Protein AF-A0A7C9V4C1-F1 (afdb_monomer_lite)

Sequence (111 aa):
MTSAKVILEAISEEFAPKGFFYEARKMRFEKDKALAILSKLKNIELKNLTDIEKLEIIGGIWSLPFSAAMYRERCVNESIERDYDNFVTNIHEIVRKIIKDVTGVDRSDTT

Secondary structure (DSSP, 8-state):
---HHHHHHHHHGGGSTTSHHHHHHTT---HHHHHHHHHHHHT---TTS-HHHHHHHHHHHTTHHHHHHHHHHHH--TTTHHHHHHHHHHHHHHHHHHHHHHH---TT---

Radius of gyration: 14.43 Å; chains: 1; bounding box: 32×38×39 Å

Foldseek 3Di:
DDFLVNLLVVLVCLCPVPHQLVVLLVLDHDLVNLVVVLVSLQPDDPPPYDLVSLVVNLVRLVCVLVSLVVSLVRHDDPVCNVSSVVSSVSSVVSSLVSCCVSVVDDPPPDD

Organism: NCBI:txid1776730

Structure (mmCIF, N/CA/C/O backbone):
data_AF-A0A7C9V4C1-F1
#
_entry.id   AF-A0A7C9V4C1-F1
#
loop_
_atom_site.group_PDB
_atom_site.id
_atom_site.type_symbol
_atom_site.label_atom_id
_atom_site.label_alt_id
_atom_site.label_comp_id
_atom_site.label_asym_id
_atom_site.label_entity_id
_atom_site.label_seq_id
_atom_site.pdbx_PDB_ins_code
_atom_site.Cartn_x
_atom_site.Cartn_y
_atom_site.Cartn_z
_atom_site.occupancy
_atom_site.B_iso_or_equiv
_atom_site.auth_seq_id
_atom_site.auth_comp_id
_atom_site.auth_asym_id
_atom_site.auth_atom_id
_atom_site.pdbx_PDB_model_num
ATOM 1 N N . MET A 1 1 ? -15.600 -10.567 9.747 1.00 51.34 1 MET A N 1
ATOM 2 C CA . MET A 1 1 ? -14.901 -9.325 10.139 1.00 51.34 1 MET A CA 1
ATOM 3 C C . MET A 1 1 ? -13.430 -9.528 9.838 1.00 51.34 1 MET A C 1
ATOM 5 O O . MET A 1 1 ? -12.868 -10.496 10.333 1.00 51.34 1 MET A O 1
ATOM 9 N N . THR A 1 2 ? -12.843 -8.697 8.983 1.00 63.25 2 THR A N 1
ATOM 10 C CA . THR A 1 2 ? -11.397 -8.712 8.723 1.00 63.25 2 THR A CA 1
ATOM 11 C C . THR A 1 2 ? -10.734 -7.875 9.809 1.00 63.25 2 THR A C 1
ATOM 13 O O . THR A 1 2 ? -11.089 -6.710 9.956 1.00 63.25 2 THR A O 1
ATOM 16 N N . SER A 1 3 ? -9.841 -8.462 10.605 1.00 82.62 3 SER A N 1
ATOM 17 C CA . SER A 1 3 ? -9.107 -7.722 11.638 1.00 82.62 3 SER A CA 1
ATOM 18 C C . SER A 1 3 ? -7.925 -6.968 11.031 1.00 82.62 3 SER A C 1
ATOM 20 O O . SER A 1 3 ? -7.409 -7.366 9.978 1.00 82.62 3 SER A O 1
ATOM 22 N N . ALA A 1 4 ? -7.447 -5.919 11.710 1.00 86.38 4 ALA A N 1
ATOM 23 C CA . ALA A 1 4 ? -6.244 -5.199 11.277 1.00 86.38 4 ALA A CA 1
ATOM 24 C C . ALA A 1 4 ? -5.046 -6.139 11.086 1.00 86.38 4 ALA A C 1
ATOM 26 O O . ALA A 1 4 ? -4.299 -6.003 10.122 1.00 86.38 4 ALA A O 1
ATOM 27 N N . LYS A 1 5 ? -4.930 -7.167 11.934 1.00 88.62 5 LYS A N 1
ATOM 28 C CA . LYS A 1 5 ? -3.897 -8.202 11.836 1.00 88.62 5 LYS A CA 1
ATOM 29 C C . LYS A 1 5 ? -3.823 -8.853 10.449 1.00 88.62 5 LYS A C 1
ATOM 31 O O . LYS A 1 5 ? -2.737 -8.925 9.891 1.00 88.62 5 LYS A O 1
ATOM 36 N N . VAL A 1 6 ? -4.953 -9.274 9.873 1.00 88.75 6 VAL A N 1
ATOM 37 C CA . VAL A 1 6 ? -4.972 -9.936 8.550 1.00 88.75 6 VAL A CA 1
ATOM 38 C C . VAL A 1 6 ? -4.482 -8.989 7.453 1.00 88.75 6 VAL A C 1
ATOM 40 O O . VAL A 1 6 ? -3.751 -9.391 6.549 1.00 88.75 6 VAL A O 1
ATOM 43 N N . ILE A 1 7 ? -4.861 -7.713 7.542 1.00 87.75 7 ILE A N 1
ATOM 44 C CA . ILE A 1 7 ? -4.426 -6.682 6.595 1.00 87.75 7 ILE A CA 1
ATOM 45 C C . ILE A 1 7 ? -2.917 -6.448 6.732 1.00 87.75 7 ILE A C 1
ATOM 47 O O . ILE A 1 7 ? -2.203 -6.417 5.733 1.00 87.75 7 ILE A O 1
ATOM 51 N N . LEU A 1 8 ? -2.420 -6.323 7.962 1.00 90.56 8 LEU A N 1
ATOM 52 C CA . LEU A 1 8 ? -1.006 -6.084 8.246 1.00 90.56 8 LEU A CA 1
ATOM 53 C C . LEU A 1 8 ? -0.118 -7.264 7.857 1.00 90.56 8 LEU A C 1
ATOM 55 O O . LEU A 1 8 ? 0.969 -7.049 7.323 1.00 90.56 8 LEU A O 1
ATOM 59 N N . GLU A 1 9 ? -0.582 -8.495 8.061 1.00 92.38 9 GLU A N 1
ATOM 60 C CA . GLU A 1 9 ? 0.089 -9.703 7.575 1.00 92.38 9 GLU A CA 1
ATOM 61 C C . GLU A 1 9 ? 0.202 -9.666 6.046 1.00 92.38 9 GLU A C 1
ATOM 63 O O . GLU A 1 9 ? 1.299 -9.788 5.508 1.00 92.38 9 GLU A O 1
ATOM 68 N N . ALA A 1 10 ? -0.894 -9.367 5.341 1.00 89.12 10 ALA A N 1
ATOM 69 C CA . ALA A 1 10 ? -0.888 -9.269 3.882 1.00 89.12 10 ALA A CA 1
ATOM 70 C C . ALA A 1 10 ? 0.040 -8.167 3.335 1.00 89.12 10 ALA A C 1
ATOM 72 O O . ALA A 1 10 ? 0.565 -8.315 2.232 1.00 89.12 10 ALA A O 1
ATOM 73 N N . ILE A 1 11 ? 0.236 -7.072 4.076 1.00 91.00 11 ILE A N 1
ATOM 74 C CA . ILE A 1 11 ? 1.180 -5.998 3.723 1.00 91.00 11 ILE A CA 1
ATOM 75 C C . ILE A 1 11 ? 2.619 -6.413 4.028 1.00 91.00 11 ILE A C 1
ATOM 77 O O . ILE A 1 11 ? 3.517 -6.159 3.228 1.00 91.00 11 ILE A O 1
ATOM 81 N N . SER A 1 12 ? 2.840 -7.084 5.158 1.00 89.69 12 SER A N 1
ATOM 82 C CA . SER A 1 12 ? 4.158 -7.579 5.563 1.00 89.69 12 SER A CA 1
ATOM 83 C C . SER A 1 12 ? 4.709 -8.600 4.564 1.00 89.69 12 SER A C 1
ATOM 85 O O . SER A 1 12 ? 5.897 -8.567 4.244 1.00 89.69 12 SER A O 1
ATOM 87 N N . GLU A 1 13 ? 3.841 -9.439 3.992 1.00 92.50 13 GLU A N 1
ATOM 88 C CA . GLU A 1 13 ? 4.187 -10.378 2.917 1.00 92.50 13 GLU A CA 1
ATOM 89 C C . GLU A 1 13 ? 4.762 -9.688 1.665 1.00 92.50 13 GLU A C 1
ATOM 91 O O . GLU A 1 13 ? 5.573 -10.276 0.952 1.00 92.50 13 GLU A O 1
ATOM 96 N N . GLU A 1 14 ? 4.448 -8.414 1.406 1.00 90.06 14 GLU A N 1
ATOM 97 C CA . GLU A 1 14 ? 5.028 -7.692 0.263 1.00 90.06 14 GLU A CA 1
ATOM 98 C C . GLU A 1 14 ? 6.521 -7.370 0.442 1.00 90.06 14 GLU A C 1
ATOM 100 O O . GLU A 1 14 ? 7.226 -7.109 -0.538 1.00 90.06 14 GLU A O 1
ATOM 105 N N . PHE A 1 15 ? 7.020 -7.428 1.680 1.00 89.56 15 PHE A N 1
ATOM 106 C CA . PHE A 1 15 ? 8.441 -7.313 2.016 1.00 89.56 15 PHE A CA 1
ATOM 107 C C . PHE A 1 15 ? 9.137 -8.675 2.151 1.00 89.56 15 PHE A C 1
ATOM 109 O O . PHE A 1 15 ? 10.372 -8.729 2.185 1.00 89.56 15 PHE A O 1
ATOM 116 N N . ALA A 1 16 ? 8.373 -9.767 2.222 1.00 90.88 16 ALA A N 1
ATOM 117 C CA . ALA A 1 16 ? 8.893 -11.125 2.285 1.00 90.88 16 ALA A CA 1
ATOM 118 C C . ALA A 1 16 ? 9.492 -11.560 0.930 1.00 90.88 16 ALA A C 1
ATOM 120 O O . ALA A 1 16 ? 9.256 -10.920 -0.102 1.00 90.88 16 ALA A O 1
ATOM 121 N N . PRO A 1 17 ? 10.288 -12.647 0.882 1.00 88.81 17 PRO A N 1
ATOM 122 C CA . PRO A 1 17 ? 10.798 -13.172 -0.380 1.00 88.81 17 PRO A CA 1
ATOM 123 C C . PRO A 1 17 ? 9.660 -13.412 -1.383 1.00 88.81 17 PRO A C 1
ATOM 125 O O . PRO A 1 17 ? 8.708 -14.119 -1.068 1.00 88.81 17 PRO A O 1
ATOM 128 N N . LYS A 1 18 ? 9.806 -12.879 -2.607 1.00 86.06 18 LYS A N 1
ATOM 129 C CA . LYS A 1 18 ? 8.816 -12.854 -3.713 1.00 86.06 18 LYS A CA 1
ATOM 130 C C . LYS A 1 18 ? 7.732 -11.768 -3.637 1.00 86.06 18 LYS A C 1
ATOM 132 O O . LYS A 1 18 ? 7.011 -11.602 -4.628 1.00 86.06 18 LYS A O 1
ATOM 137 N N . GLY A 1 19 ? 7.635 -11.032 -2.531 1.00 88.44 19 GLY A N 1
ATOM 138 C CA . GLY A 1 19 ? 6.761 -9.866 -2.405 1.00 88.44 19 GLY A CA 1
ATOM 139 C C . GLY A 1 19 ? 7.180 -8.724 -3.334 1.00 88.44 19 GLY A C 1
ATOM 140 O O . GLY A 1 19 ? 8.332 -8.657 -3.777 1.00 88.44 19 GLY A O 1
ATOM 141 N N . PHE A 1 20 ? 6.258 -7.819 -3.665 1.00 89.50 20 PHE A N 1
ATOM 142 C CA . PHE A 1 20 ? 6.560 -6.741 -4.611 1.00 89.50 20 PHE A CA 1
ATOM 143 C C . PHE A 1 20 ? 7.698 -5.833 -4.136 1.00 89.50 20 PHE A C 1
ATOM 145 O O . PHE A 1 20 ? 8.604 -5.556 -4.914 1.00 89.50 20 PHE A O 1
ATOM 152 N N . PHE A 1 21 ? 7.689 -5.374 -2.878 1.00 87.69 21 PHE A N 1
ATOM 153 C CA . PHE A 1 21 ? 8.734 -4.473 -2.379 1.00 87.69 21 PHE A CA 1
ATOM 154 C C . PHE A 1 21 ? 10.087 -5.178 -2.294 1.00 87.69 21 PHE A C 1
ATOM 156 O O . PHE A 1 21 ? 11.125 -4.547 -2.494 1.00 87.69 21 PHE A O 1
ATOM 163 N N . TYR A 1 22 ? 10.085 -6.492 -2.062 1.00 88.75 22 TYR A N 1
ATOM 164 C CA . TYR A 1 22 ? 11.288 -7.311 -2.152 1.00 88.75 22 TYR A CA 1
ATOM 165 C C . TYR A 1 22 ? 11.849 -7.371 -3.584 1.00 88.75 22 TYR A C 1
ATOM 167 O O . TYR A 1 22 ? 13.049 -7.168 -3.776 1.00 88.75 22 TYR A O 1
ATOM 175 N N . GLU A 1 23 ? 11.005 -7.609 -4.592 1.00 86.31 23 GLU A N 1
ATOM 176 C CA . GLU A 1 23 ? 11.421 -7.648 -6.004 1.00 86.31 23 GLU A CA 1
ATOM 177 C C . GLU A 1 23 ? 11.803 -6.256 -6.537 1.00 86.31 23 GLU A C 1
ATOM 179 O O . GLU A 1 23 ? 12.849 -6.106 -7.172 1.00 86.31 23 GLU A O 1
ATOM 184 N N . ALA A 1 24 ? 11.051 -5.211 -6.183 1.00 84.06 24 ALA A N 1
ATOM 185 C CA . ALA A 1 24 ? 11.378 -3.825 -6.512 1.00 84.06 24 ALA A CA 1
ATOM 186 C C . ALA A 1 24 ? 12.735 -3.426 -5.908 1.00 84.06 24 ALA A C 1
ATOM 188 O O . ALA A 1 24 ? 13.605 -2.882 -6.585 1.00 84.06 24 ALA A O 1
ATOM 189 N N . ARG A 1 25 ? 13.022 -3.811 -4.658 1.00 82.88 25 ARG A N 1
ATOM 190 C CA . ARG A 1 25 ? 14.360 -3.618 -4.073 1.00 82.88 25 ARG A CA 1
ATO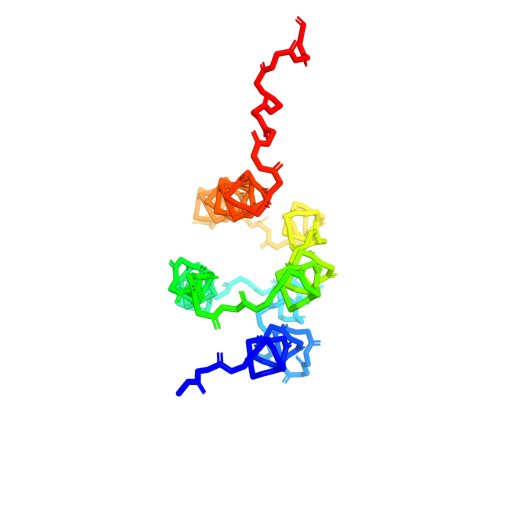M 191 C C . ARG A 1 25 ? 15.472 -4.303 -4.88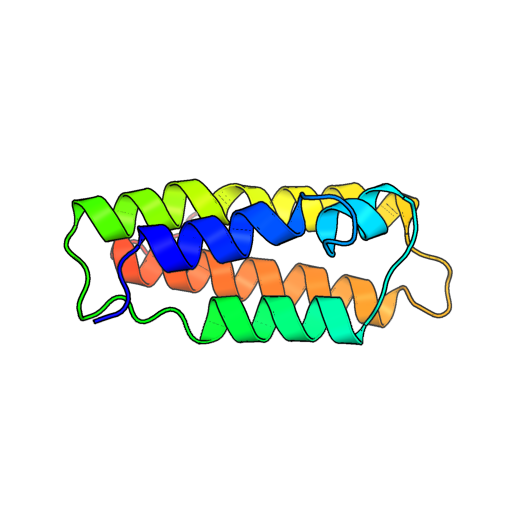6 1.00 82.88 25 ARG A C 1
ATOM 193 O O . ARG A 1 25 ? 16.613 -3.840 -4.858 1.00 82.88 25 ARG A O 1
ATOM 200 N N . LYS A 1 26 ? 15.155 -5.385 -5.602 1.00 83.12 26 LYS A N 1
ATOM 201 C CA . LYS A 1 26 ? 16.051 -6.127 -6.503 1.00 83.12 26 LYS A CA 1
ATOM 202 C C . LYS A 1 26 ? 15.999 -5.655 -7.959 1.00 83.12 26 LYS A C 1
ATOM 204 O O . LYS A 1 26 ? 16.428 -6.398 -8.840 1.00 83.12 26 LYS A O 1
ATOM 209 N N . MET A 1 27 ? 15.529 -4.432 -8.212 1.00 80.62 27 MET A N 1
ATOM 210 C CA . MET A 1 27 ? 15.482 -3.835 -9.554 1.00 80.62 27 MET A CA 1
ATOM 211 C C . MET A 1 27 ? 14.508 -4.551 -10.502 1.00 80.62 27 MET A C 1
ATOM 213 O O . MET A 1 27 ? 14.694 -4.544 -11.717 1.00 80.62 27 MET A O 1
ATOM 217 N N . ARG A 1 28 ? 13.475 -5.207 -9.959 1.00 82.62 28 ARG A N 1
ATOM 218 C CA . ARG A 1 28 ? 12.446 -5.899 -10.740 1.00 82.62 28 ARG A CA 1
ATOM 219 C C . ARG A 1 28 ? 11.088 -5.280 -10.475 1.00 82.62 28 ARG A C 1
ATOM 221 O O . ARG A 1 28 ? 10.519 -5.440 -9.399 1.00 82.62 28 ARG A O 1
ATOM 228 N N . PHE A 1 29 ? 10.562 -4.593 -11.482 1.00 87.38 29 PHE A N 1
ATOM 229 C CA . PHE A 1 29 ? 9.202 -4.081 -11.451 1.00 87.38 29 PHE A CA 1
ATOM 230 C C . PHE A 1 29 ? 8.256 -5.036 -12.181 1.00 87.38 29 PHE A C 1
ATOM 232 O O . PHE A 1 29 ? 8.332 -5.203 -13.396 1.00 87.38 29 PHE A O 1
ATOM 239 N N . GLU A 1 30 ? 7.345 -5.644 -11.426 1.00 88.00 30 GLU A N 1
ATOM 240 C CA . GLU A 1 30 ? 6.260 -6.463 -11.962 1.00 88.00 30 GLU A CA 1
ATOM 241 C C . GLU A 1 30 ? 4.944 -5.684 -11.854 1.00 88.00 30 GLU A C 1
ATOM 243 O O . GLU A 1 30 ? 4.389 -5.522 -10.763 1.00 88.00 30 GLU A O 1
ATOM 248 N N . LYS A 1 31 ? 4.440 -5.201 -12.995 1.00 89.25 31 LYS A N 1
ATOM 249 C CA . LYS A 1 31 ? 3.237 -4.358 -13.072 1.00 89.25 31 LYS A CA 1
ATOM 250 C C . LYS A 1 31 ? 2.015 -4.998 -12.409 1.00 89.25 31 LYS A C 1
ATOM 252 O O . LYS A 1 31 ? 1.297 -4.328 -11.672 1.00 89.25 31 LYS A O 1
ATOM 257 N N . ASP A 1 32 ? 1.807 -6.295 -12.612 1.00 89.81 32 ASP A N 1
ATOM 258 C CA . ASP A 1 32 ? 0.656 -7.005 -12.045 1.00 89.81 32 ASP A CA 1
ATOM 259 C C . ASP A 1 32 ? 0.713 -7.059 -10.513 1.00 89.81 32 ASP A C 1
ATOM 261 O O . ASP A 1 32 ? -0.303 -6.872 -9.842 1.00 89.81 32 ASP A O 1
ATOM 265 N N . LYS A 1 33 ? 1.913 -7.222 -9.937 1.00 90.81 33 LYS A N 1
ATOM 266 C CA . LYS A 1 33 ? 2.118 -7.177 -8.481 1.00 90.81 33 LYS A CA 1
ATOM 267 C C . LYS A 1 33 ? 1.905 -5.771 -7.920 1.00 90.81 33 LYS A C 1
ATOM 269 O O . LYS A 1 33 ? 1.263 -5.621 -6.882 1.00 90.81 33 LYS A O 1
ATOM 274 N N . ALA A 1 34 ? 2.375 -4.742 -8.628 1.00 91.81 34 ALA A N 1
ATOM 275 C CA . ALA A 1 34 ? 2.102 -3.349 -8.276 1.00 91.81 34 ALA A CA 1
ATOM 276 C C . ALA A 1 34 ? 0.590 -3.071 -8.226 1.00 91.81 34 ALA A C 1
ATOM 278 O O . ALA A 1 34 ? 0.083 -2.549 -7.232 1.00 91.81 34 ALA A O 1
ATOM 279 N N . LEU A 1 35 ? -0.154 -3.478 -9.260 1.00 93.12 35 LEU A N 1
ATOM 280 C CA . LEU A 1 35 ? -1.613 -3.332 -9.306 1.00 93.12 35 LEU A CA 1
ATOM 281 C C . LEU A 1 35 ? -2.312 -4.120 -8.190 1.00 93.12 35 LEU A C 1
ATOM 283 O O . LEU A 1 35 ? -3.265 -3.613 -7.592 1.00 93.12 35 LEU A O 1
ATOM 287 N N . ALA A 1 36 ? -1.825 -5.321 -7.868 1.00 92.38 36 ALA A N 1
ATOM 288 C CA . ALA A 1 36 ? -2.356 -6.124 -6.773 1.00 92.38 36 ALA A CA 1
ATOM 289 C C . ALA A 1 36 ? -2.225 -5.405 -5.420 1.00 92.38 36 ALA A C 1
ATOM 291 O O . ALA A 1 36 ? -3.190 -5.381 -4.656 1.00 92.38 36 ALA A O 1
ATOM 292 N N . ILE A 1 37 ? -1.091 -4.753 -5.141 1.00 93.62 37 ILE A N 1
ATOM 293 C CA . ILE A 1 37 ? -0.917 -3.950 -3.919 1.00 93.62 37 ILE A CA 1
ATOM 294 C C . ILE A 1 37 ? -1.880 -2.773 -3.883 1.00 93.62 37 ILE A C 1
ATOM 296 O O . ILE A 1 37 ? -2.553 -2.569 -2.872 1.00 93.62 37 ILE A O 1
ATOM 300 N N . LEU A 1 38 ? -1.972 -2.005 -4.973 1.00 95.31 38 LEU A N 1
ATOM 301 C CA . LEU A 1 38 ? -2.885 -0.862 -5.024 1.00 95.31 38 LEU A CA 1
ATOM 302 C C . LEU A 1 38 ? -4.331 -1.309 -4.772 1.00 95.31 38 LEU A C 1
ATOM 304 O O . LEU A 1 38 ? -5.065 -0.634 -4.057 1.00 95.31 38 LEU A O 1
ATOM 308 N N . SER A 1 39 ? -4.728 -2.463 -5.317 1.00 94.44 39 SER A N 1
ATOM 309 C CA . SER A 1 39 ? -6.040 -3.067 -5.073 1.00 94.44 39 SER A CA 1
ATOM 310 C C . SER A 1 39 ? -6.227 -3.469 -3.606 1.00 94.44 39 SER A C 1
ATOM 312 O O . SER A 1 39 ? -7.229 -3.096 -2.997 1.00 94.44 39 SER A O 1
ATOM 314 N N . LYS A 1 40 ? -5.248 -4.156 -2.996 1.00 92.56 40 LYS A N 1
ATOM 315 C CA . LYS A 1 40 ? -5.285 -4.524 -1.567 1.00 92.56 40 LYS A CA 1
ATOM 316 C C . LYS A 1 40 ? -5.481 -3.298 -0.676 1.00 92.56 40 LYS A C 1
ATOM 318 O O . LYS A 1 40 ? -6.368 -3.307 0.170 1.00 92.56 40 LYS A O 1
ATOM 323 N N . LEU A 1 41 ? -4.701 -2.239 -0.900 1.00 94.12 41 LEU A N 1
ATOM 324 C CA . LEU A 1 41 ? -4.780 -1.009 -0.109 1.00 94.12 41 LEU A CA 1
ATOM 325 C C . LEU A 1 41 ? -6.116 -0.276 -0.309 1.00 94.12 41 LEU A C 1
ATOM 327 O O . LEU A 1 41 ? -6.712 0.179 0.663 1.00 94.12 41 LEU A O 1
ATOM 331 N N . LYS A 1 42 ? -6.624 -0.196 -1.548 1.00 94.00 42 LYS A N 1
ATOM 332 C CA . LYS A 1 42 ? -7.926 0.434 -1.850 1.00 94.00 42 LYS A CA 1
ATOM 333 C C . LYS A 1 42 ? -9.107 -0.264 -1.173 1.00 94.00 42 LYS A C 1
ATOM 335 O O . LYS A 1 42 ? -10.103 0.396 -0.895 1.00 94.00 42 LYS A O 1
ATOM 340 N N . ASN A 1 43 ? -8.994 -1.566 -0.924 1.00 92.56 43 ASN A N 1
ATOM 341 C CA . ASN A 1 43 ? -10.054 -2.388 -0.341 1.00 92.56 43 ASN A CA 1
ATOM 342 C C . ASN A 1 43 ? -9.974 -2.500 1.193 1.00 92.56 43 ASN A C 1
ATOM 344 O O . ASN A 1 43 ? -10.685 -3.313 1.781 1.00 92.56 43 ASN A O 1
ATOM 348 N N . ILE A 1 44 ? -9.121 -1.716 1.861 1.00 91.00 44 ILE A N 1
ATOM 349 C CA . ILE A 1 44 ? -9.082 -1.670 3.327 1.00 91.00 44 ILE A CA 1
ATOM 350 C C . ILE A 1 44 ? -10.377 -1.032 3.853 1.00 91.00 44 ILE A C 1
ATOM 352 O O . ILE A 1 44 ? -10.631 0.156 3.657 1.00 91.00 44 ILE A O 1
ATOM 356 N N . GLU A 1 45 ? -11.190 -1.816 4.562 1.00 91.19 45 GLU A N 1
ATOM 357 C CA . GLU A 1 45 ? -12.423 -1.342 5.195 1.00 91.19 45 GLU A CA 1
ATOM 358 C C . GLU A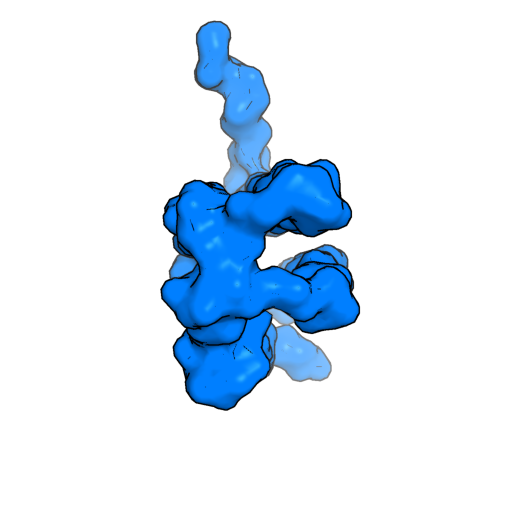 1 45 ? -12.176 -0.872 6.635 1.00 91.19 45 GLU A C 1
ATOM 360 O O . GLU A 1 45 ? -12.061 -1.673 7.560 1.00 91.19 45 GLU A O 1
ATOM 365 N N . LEU A 1 46 ? -12.164 0.445 6.848 1.00 91.12 46 LEU A N 1
ATOM 366 C CA . LEU A 1 46 ? -11.913 1.040 8.170 1.00 91.12 46 LEU A CA 1
ATOM 367 C C . LEU A 1 46 ? -13.145 1.067 9.090 1.00 91.12 46 LEU A C 1
ATOM 369 O O . LEU A 1 46 ? -13.008 1.202 10.304 1.00 91.12 46 LEU A O 1
ATOM 373 N N . LYS A 1 47 ? -14.357 0.969 8.525 1.00 89.44 47 LYS A N 1
ATOM 374 C CA . LYS A 1 47 ? -15.628 1.191 9.245 1.00 89.44 47 LYS A CA 1
ATOM 375 C C . LYS A 1 47 ? -15.843 0.219 10.409 1.00 89.44 47 LYS A C 1
ATOM 377 O O . LYS A 1 47 ? -16.481 0.582 11.391 1.00 89.44 47 LYS A O 1
ATOM 382 N N . ASN A 1 48 ? -15.327 -0.999 10.281 1.00 88.69 48 ASN A N 1
ATOM 383 C CA . ASN A 1 48 ? -15.531 -2.078 11.247 1.00 88.69 48 ASN A CA 1
ATOM 384 C C . ASN A 1 48 ? -14.343 -2.259 12.207 1.00 88.69 48 ASN A C 1
ATOM 386 O O . ASN A 1 48 ? -14.348 -3.209 12.984 1.00 88.69 48 ASN A O 1
ATOM 390 N N . LEU A 1 49 ? -13.337 -1.381 12.129 1.00 91.31 49 LEU A N 1
ATOM 391 C CA . LEU A 1 49 ? -12.139 -1.428 12.959 1.00 91.31 49 LEU A CA 1
ATOM 392 C C . LEU A 1 49 ? -12.276 -0.501 14.169 1.00 91.31 49 LEU A C 1
ATOM 394 O O . LEU A 1 49 ? -12.845 0.591 14.083 1.00 91.31 49 LEU A O 1
ATOM 398 N N . THR A 1 50 ? -11.703 -0.923 15.289 1.00 93.75 50 THR A N 1
ATOM 399 C CA . THR A 1 50 ? -11.487 -0.069 16.462 1.00 93.75 50 THR A CA 1
ATOM 400 C C . THR A 1 50 ? -10.455 1.021 16.165 1.00 93.75 50 THR A C 1
ATOM 402 O O . THR A 1 50 ? -9.689 0.933 15.206 1.00 93.75 50 THR A O 1
ATOM 405 N N . ASP A 1 51 ? -10.391 2.065 16.992 1.00 92.69 51 ASP A N 1
ATOM 406 C CA . ASP A 1 51 ? -9.414 3.141 16.776 1.00 92.69 51 ASP A CA 1
ATOM 407 C C . ASP A 1 51 ? -7.966 2.660 16.934 1.00 92.69 51 ASP A C 1
ATOM 409 O O . ASP A 1 51 ? -7.088 3.111 16.201 1.00 92.69 51 ASP A O 1
ATOM 413 N N . ILE A 1 52 ? -7.727 1.683 17.816 1.00 93.06 52 ILE A N 1
ATOM 414 C CA . IL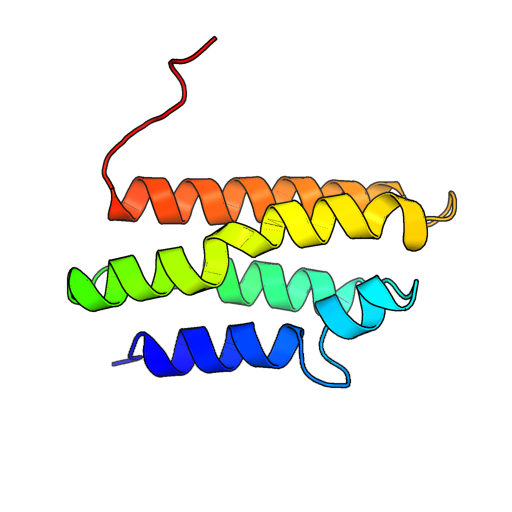E A 1 52 ? -6.420 1.027 17.949 1.00 93.06 52 ILE A CA 1
ATOM 415 C C . ILE A 1 52 ? -6.060 0.319 16.639 1.00 93.06 52 ILE A C 1
ATOM 417 O O . ILE A 1 52 ? -5.005 0.585 16.074 1.00 93.06 52 ILE A O 1
ATOM 421 N N . GLU A 1 53 ? -6.961 -0.504 16.102 1.00 94.62 53 GLU A N 1
ATOM 422 C CA . GLU A 1 53 ? -6.751 -1.208 14.832 1.00 94.62 53 GLU A CA 1
ATOM 423 C C . GLU A 1 53 ? -6.498 -0.244 13.663 1.00 94.62 53 GLU A C 1
ATOM 425 O O . GLU A 1 53 ? -5.623 -0.484 12.835 1.00 94.62 53 GLU A O 1
ATOM 430 N N . LYS A 1 54 ? -7.214 0.884 13.597 1.00 94.06 54 LYS A N 1
ATOM 431 C CA . LYS A 1 54 ? -6.970 1.912 12.572 1.00 94.06 54 LYS A CA 1
ATOM 432 C C . LYS A 1 54 ? -5.568 2.521 12.682 1.00 94.06 54 LYS A C 1
ATOM 434 O O . LYS A 1 54 ? -4.926 2.758 11.658 1.00 94.06 54 LYS A O 1
ATOM 439 N N . LEU A 1 55 ? -5.084 2.774 13.900 1.00 92.81 55 LEU A N 1
ATOM 440 C CA . LEU A 1 55 ? -3.724 3.271 14.128 1.00 92.81 55 LEU A CA 1
ATOM 441 C C . LEU A 1 55 ? -2.669 2.226 13.751 1.00 92.81 55 LEU A C 1
ATOM 443 O O . LEU A 1 55 ? -1.653 2.581 13.153 1.00 92.81 55 LEU A O 1
ATOM 447 N N . GLU A 1 56 ? -2.920 0.946 14.031 1.00 93.81 56 GLU A N 1
ATOM 448 C CA . GLU A 1 56 ? -2.049 -0.148 13.592 1.00 93.81 56 GLU A CA 1
ATOM 449 C C . GLU A 1 56 ? -1.967 -0.215 12.060 1.00 93.81 56 GLU A C 1
ATOM 451 O O . GLU A 1 56 ? -0.868 -0.327 11.515 1.00 93.81 56 GLU A O 1
ATOM 456 N N . ILE A 1 57 ? -3.097 -0.054 11.353 1.00 94.12 57 ILE A N 1
ATOM 457 C CA . ILE A 1 57 ? -3.112 0.054 9.886 1.00 94.12 57 ILE A CA 1
ATOM 458 C C . ILE A 1 57 ? -2.224 1.205 9.411 1.00 94.12 57 ILE A C 1
ATOM 460 O O . ILE A 1 57 ? -1.374 0.982 8.549 1.00 94.12 57 ILE A O 1
ATOM 464 N N . ILE A 1 58 ? -2.361 2.412 9.981 1.00 93.69 58 ILE A N 1
ATOM 465 C CA . ILE A 1 58 ? -1.473 3.540 9.644 1.00 93.69 58 ILE A CA 1
ATOM 466 C C . ILE A 1 58 ? -0.007 3.135 9.838 1.00 93.69 58 ILE A C 1
ATOM 468 O O . ILE A 1 58 ? 0.807 3.331 8.934 1.00 93.69 58 ILE A O 1
ATOM 472 N N . GLY A 1 59 ? 0.321 2.547 10.991 1.00 92.25 59 GLY A N 1
ATOM 473 C CA . GLY A 1 59 ? 1.671 2.096 11.332 1.00 92.25 59 GLY A CA 1
ATOM 474 C C . GLY A 1 59 ? 2.246 1.057 10.363 1.00 92.25 59 GLY A C 1
ATOM 475 O O . GLY A 1 59 ? 3.459 1.027 10.157 1.00 92.25 59 GLY A O 1
ATOM 476 N N . GLY A 1 60 ? 1.397 0.258 9.716 1.00 91.69 60 GLY A N 1
ATOM 477 C CA . GLY A 1 60 ? 1.810 -0.695 8.686 1.00 91.69 60 GLY A CA 1
ATOM 478 C C . GLY A 1 60 ? 1.979 -0.095 7.291 1.00 91.69 60 GLY A C 1
ATOM 479 O O . GLY A 1 60 ? 2.806 -0.578 6.521 1.00 91.69 60 GLY A O 1
ATOM 480 N N . ILE A 1 61 ? 1.212 0.945 6.945 1.00 94.38 61 ILE A N 1
ATOM 481 C CA . ILE A 1 61 ? 1.155 1.447 5.559 1.00 94.38 61 ILE A CA 1
ATOM 482 C C . ILE A 1 61 ? 1.955 2.731 5.317 1.00 94.38 61 ILE A C 1
ATOM 484 O O . ILE A 1 61 ? 2.241 3.064 4.168 1.00 94.38 61 ILE A O 1
ATOM 48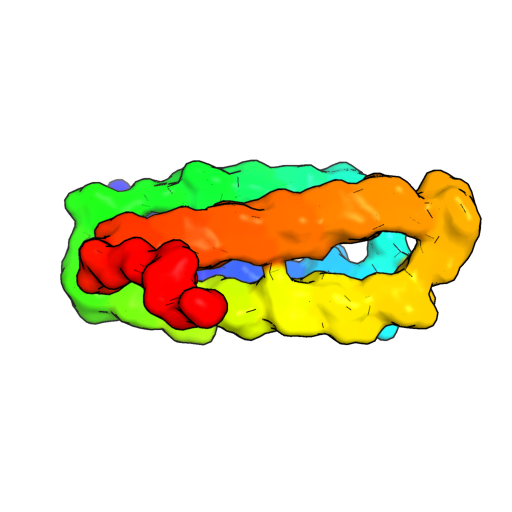8 N N . TRP A 1 62 ? 2.299 3.484 6.366 1.00 92.56 62 TRP A N 1
ATOM 489 C CA . TRP A 1 62 ? 2.874 4.830 6.220 1.00 92.56 62 TRP A CA 1
ATOM 490 C C . TRP A 1 62 ? 4.225 4.853 5.490 1.00 92.56 62 TRP A C 1
ATOM 492 O O . TRP A 1 62 ? 4.560 5.848 4.852 1.00 92.56 62 TRP A O 1
ATOM 502 N N . SER A 1 63 ? 5.000 3.768 5.569 1.00 92.06 63 SER A N 1
ATOM 503 C CA . SER A 1 63 ? 6.327 3.662 4.956 1.00 92.06 63 SER A CA 1
ATOM 504 C C . SER A 1 63 ? 6.283 3.259 3.479 1.00 92.06 63 SER A C 1
ATOM 506 O O . SER A 1 63 ? 7.257 3.487 2.759 1.00 92.06 63 SER A O 1
ATOM 508 N N . LEU A 1 64 ? 5.162 2.701 3.003 1.00 94.06 64 LEU A N 1
ATOM 509 C CA . LEU A 1 64 ? 5.045 2.160 1.646 1.00 94.06 64 LEU A CA 1
ATOM 510 C C . LEU A 1 64 ? 5.350 3.193 0.553 1.00 94.06 64 LEU A C 1
ATOM 512 O O . LEU A 1 64 ? 6.090 2.854 -0.375 1.00 94.06 64 LEU A O 1
ATOM 516 N N . PRO A 1 65 ? 4.851 4.444 0.627 1.00 94.19 65 PRO A N 1
ATOM 517 C CA . PRO A 1 65 ? 5.119 5.415 -0.425 1.00 94.19 65 PRO A CA 1
ATOM 518 C C . PRO A 1 65 ? 6.589 5.844 -0.474 1.00 94.19 65 PRO A C 1
ATOM 520 O O . PRO A 1 65 ? 7.162 5.965 -1.557 1.00 94.19 65 PRO A O 1
ATOM 523 N N . PHE A 1 66 ? 7.233 5.972 0.692 1.00 92.25 66 PHE A N 1
ATOM 524 C CA . PHE A 1 66 ? 8.671 6.216 0.773 1.00 92.25 66 PHE A CA 1
ATOM 525 C C . PHE A 1 66 ? 9.469 5.056 0.163 1.00 92.25 66 PHE A C 1
ATOM 527 O O . PHE A 1 66 ? 10.360 5.286 -0.653 1.00 92.25 66 PHE A O 1
ATOM 534 N N . SER A 1 67 ? 9.128 3.804 0.496 1.00 90.94 67 SER A N 1
ATOM 535 C CA . SER A 1 67 ? 9.766 2.626 -0.104 1.00 90.94 67 SER A CA 1
ATOM 536 C C . SER A 1 67 ? 9.593 2.592 -1.625 1.00 90.94 67 SER A C 1
ATOM 538 O O . SER A 1 67 ? 10.564 2.358 -2.342 1.00 90.94 67 SER A O 1
ATOM 540 N N . ALA A 1 68 ? 8.388 2.879 -2.127 1.00 91.12 68 ALA A N 1
ATOM 541 C CA . ALA A 1 68 ? 8.111 2.930 -3.559 1.00 91.12 68 ALA A CA 1
ATOM 542 C C . ALA A 1 68 ? 8.968 3.994 -4.264 1.00 91.12 68 ALA A C 1
ATOM 544 O O . ALA A 1 68 ? 9.602 3.690 -5.275 1.00 91.12 68 ALA A O 1
ATOM 545 N N . ALA A 1 69 ? 9.055 5.207 -3.711 1.00 90.31 69 ALA A N 1
ATOM 546 C CA . ALA A 1 69 ? 9.880 6.280 -4.264 1.00 90.31 69 ALA A CA 1
ATOM 547 C C . ALA A 1 69 ? 11.377 5.923 -4.260 1.00 90.31 69 ALA A C 1
ATOM 549 O O . ALA A 1 69 ? 12.044 6.053 -5.283 1.00 90.31 69 ALA A O 1
ATOM 550 N N . MET A 1 70 ? 11.894 5.389 -3.149 1.00 87.56 70 MET A N 1
ATOM 551 C CA . MET A 1 70 ? 13.307 5.007 -3.016 1.00 87.56 70 MET A CA 1
ATOM 552 C C . MET A 1 70 ? 13.743 3.912 -3.995 1.00 87.56 70 MET A C 1
ATOM 554 O O . MET A 1 70 ? 14.914 3.842 -4.370 1.00 87.56 70 MET A O 1
ATOM 558 N N . TYR A 1 71 ? 12.834 3.022 -4.395 1.00 84.62 71 TYR A N 1
ATOM 559 C CA . TYR A 1 71 ? 13.158 1.943 -5.330 1.00 84.62 71 TYR A CA 1
ATOM 560 C C . TYR A 1 71 ? 13.020 2.361 -6.803 1.00 84.62 71 TYR A C 1
ATOM 562 O O . TYR A 1 71 ? 13.518 1.640 -7.669 1.00 84.62 71 TYR A O 1
ATOM 570 N N . ARG A 1 72 ? 12.457 3.549 -7.093 1.00 79.62 72 ARG A N 1
ATOM 571 C CA . ARG A 1 72 ? 12.332 4.116 -8.450 1.00 79.62 72 ARG A CA 1
ATOM 572 C C . ARG A 1 72 ? 13.675 4.187 -9.164 1.00 79.62 72 ARG A C 1
ATOM 574 O O . ARG A 1 72 ? 13.828 3.618 -10.239 1.00 79.62 72 ARG A O 1
ATOM 581 N N . GLU A 1 73 ? 14.665 4.812 -8.526 1.00 70.38 73 GLU A N 1
ATOM 582 C CA . GLU A 1 73 ? 16.012 5.008 -9.089 1.00 70.38 73 GLU A CA 1
ATOM 583 C C . GLU A 1 73 ? 16.726 3.690 -9.416 1.00 70.38 73 GLU A C 1
ATOM 585 O O . GLU A 1 73 ? 17.683 3.668 -10.181 1.00 70.38 73 GLU A O 1
ATOM 590 N N . ARG A 1 74 ? 16.266 2.581 -8.827 1.00 67.62 74 ARG A N 1
ATOM 591 C CA . ARG A 1 74 ? 16.874 1.257 -8.974 1.00 67.62 74 ARG A CA 1
ATOM 592 C C . ARG A 1 74 ? 16.119 0.362 -9.949 1.00 67.62 74 ARG A C 1
ATOM 594 O O . ARG A 1 74 ? 16.714 -0.570 -10.470 1.00 67.62 74 ARG A O 1
ATOM 601 N N . CYS A 1 75 ? 14.828 0.600 -10.174 1.00 65.31 75 CYS A N 1
ATOM 602 C CA . CYS A 1 75 ? 13.983 -0.277 -10.987 1.00 65.31 75 CYS A CA 1
ATOM 603 C C . CYS A 1 75 ? 13.829 0.175 -12.431 1.00 65.31 75 CYS A C 1
ATOM 605 O O . CYS A 1 75 ? 13.489 -0.650 -13.269 1.00 65.31 75 CYS A O 1
ATOM 607 N N . VAL A 1 76 ? 13.985 1.465 -12.715 1.00 65.25 76 VAL A N 1
ATOM 608 C CA . VAL A 1 76 ? 13.432 2.048 -13.934 1.00 65.25 76 VAL A CA 1
ATOM 609 C C . VAL A 1 76 ? 14.455 2.082 -15.069 1.00 65.25 76 VAL A C 1
ATOM 611 O O . VAL A 1 76 ? 15.492 2.730 -14.975 1.00 65.25 76 VAL A O 1
ATOM 614 N N . ASN A 1 77 ? 14.118 1.414 -16.173 1.00 71.94 77 ASN A N 1
ATOM 615 C CA . ASN A 1 77 ? 14.597 1.775 -17.508 1.00 71.94 77 ASN A CA 1
ATOM 616 C C . ASN A 1 77 ? 13.480 2.544 -18.246 1.00 71.94 77 ASN A C 1
ATOM 618 O O . ASN A 1 77 ? 12.322 2.496 -17.824 1.00 71.94 77 ASN A O 1
ATOM 622 N N . GLU A 1 78 ? 13.804 3.224 -19.350 1.00 65.81 78 GLU A N 1
ATOM 623 C CA . GLU A 1 78 ? 12.867 4.114 -20.068 1.00 65.81 78 GLU A CA 1
ATOM 624 C C . GLU A 1 78 ? 11.516 3.455 -20.417 1.00 65.81 78 GLU A C 1
ATOM 626 O O . GLU A 1 78 ? 10.486 4.125 -20.466 1.00 65.81 78 GLU A O 1
ATOM 631 N N . SER A 1 79 ? 11.481 2.130 -20.614 1.00 75.62 79 SER A N 1
ATOM 632 C CA . SER A 1 79 ? 10.259 1.414 -21.006 1.00 75.62 79 SER A CA 1
ATOM 633 C C . SER A 1 79 ? 9.228 1.245 -19.882 1.00 75.62 79 SER A C 1
ATOM 635 O O . SER A 1 79 ? 8.043 1.084 -20.168 1.00 75.62 79 SER A O 1
ATOM 637 N N . ILE A 1 80 ? 9.653 1.300 -18.614 1.00 83.25 80 ILE A N 1
ATOM 638 C CA . ILE A 1 80 ? 8.788 1.066 -17.441 1.00 83.25 80 ILE A CA 1
ATOM 639 C C . ILE A 1 80 ? 8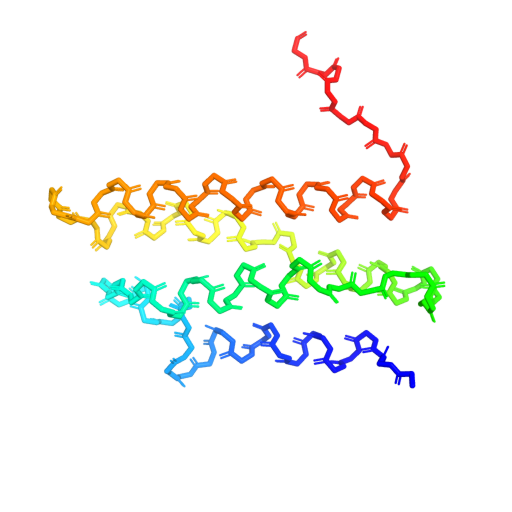.636 2.291 -16.536 1.00 83.25 80 ILE A C 1
ATOM 641 O O . ILE A 1 80 ? 7.871 2.242 -15.573 1.00 83.25 80 ILE A O 1
ATOM 645 N N . GLU A 1 81 ? 9.318 3.395 -16.853 1.00 83.94 81 GLU A N 1
ATOM 646 C CA . GLU A 1 81 ? 9.324 4.625 -16.053 1.00 83.94 81 GLU A CA 1
ATOM 647 C C . GLU A 1 81 ? 7.922 5.141 -15.759 1.00 83.94 81 GLU A C 1
ATOM 649 O O . GLU A 1 81 ? 7.550 5.312 -14.601 1.00 83.94 81 GLU A O 1
ATOM 654 N N . ARG A 1 82 ? 7.101 5.288 -16.800 1.00 88.31 82 ARG A N 1
ATOM 655 C CA . ARG A 1 82 ? 5.735 5.798 -16.655 1.00 88.31 82 ARG A CA 1
ATOM 656 C C . ARG A 1 82 ? 4.868 4.907 -15.764 1.00 88.31 82 ARG A C 1
ATOM 658 O O . ARG A 1 82 ? 4.083 5.416 -14.969 1.00 88.31 82 ARG A O 1
ATOM 665 N N . ASP A 1 83 ? 4.971 3.588 -15.911 1.00 89.62 83 ASP A N 1
ATOM 666 C CA . ASP A 1 83 ? 4.178 2.652 -15.108 1.00 89.62 83 ASP A CA 1
ATOM 667 C C . ASP A 1 83 ? 4.612 2.675 -13.637 1.00 89.62 83 ASP A C 1
ATOM 669 O O . ASP A 1 83 ? 3.764 2.631 -12.743 1.00 89.62 83 ASP A O 1
ATOM 673 N N . TYR A 1 84 ? 5.917 2.799 -13.386 1.00 90.56 84 TYR A N 1
ATOM 674 C CA . TYR A 1 84 ? 6.451 2.935 -12.037 1.00 90.56 84 TYR A CA 1
ATOM 675 C C . TYR A 1 84 ? 6.034 4.266 -11.396 1.00 90.56 84 TYR A C 1
ATOM 677 O O . TYR A 1 84 ? 5.579 4.284 -10.254 1.00 90.56 84 TYR A O 1
ATOM 685 N N . ASP A 1 85 ? 6.112 5.372 -12.136 1.00 90.75 85 ASP A N 1
ATOM 686 C CA . ASP A 1 85 ? 5.686 6.697 -11.669 1.00 90.75 85 ASP A CA 1
ATOM 687 C C . ASP A 1 85 ? 4.204 6.720 -11.318 1.00 90.75 85 ASP A C 1
ATOM 689 O O . ASP A 1 85 ? 3.814 7.194 -10.249 1.00 90.75 85 ASP A O 1
ATOM 693 N N . ASN A 1 86 ? 3.376 6.115 -12.169 1.00 93.31 86 ASN A N 1
ATOM 694 C CA . ASN A 1 86 ? 1.963 5.928 -11.879 1.00 93.31 86 ASN A CA 1
ATOM 695 C C . ASN A 1 86 ? 1.762 5.118 -10.595 1.00 93.31 86 ASN A C 1
ATOM 697 O O . ASN A 1 86 ? 0.909 5.474 -9.782 1.00 93.31 86 ASN A O 1
ATOM 701 N N . PHE A 1 87 ? 2.527 4.046 -10.378 1.00 93.62 87 PHE A N 1
ATOM 702 C CA . PHE A 1 87 ? 2.449 3.274 -9.140 1.00 93.62 87 PHE A CA 1
ATOM 703 C C . PHE A 1 87 ? 2.817 4.118 -7.907 1.00 93.62 87 PHE A C 1
ATOM 705 O O . PHE A 1 87 ? 2.063 4.111 -6.932 1.00 93.62 87 PHE A O 1
ATOM 712 N N . VAL A 1 88 ? 3.913 4.885 -7.959 1.00 93.75 88 VAL A N 1
ATOM 713 C CA . VAL A 1 88 ? 4.365 5.763 -6.861 1.00 93.75 88 VAL A CA 1
ATOM 714 C C . VAL A 1 88 ? 3.328 6.838 -6.531 1.00 93.75 88 VAL A C 1
ATOM 716 O O . VAL A 1 88 ? 3.055 7.094 -5.356 1.00 93.75 88 VAL A O 1
ATOM 719 N N . THR A 1 89 ? 2.721 7.457 -7.540 1.00 95.25 89 THR A N 1
ATOM 720 C CA . THR A 1 89 ? 1.653 8.444 -7.331 1.00 95.25 89 THR A CA 1
ATOM 721 C C . THR A 1 89 ? 0.425 7.793 -6.702 1.00 95.25 89 THR A C 1
ATOM 723 O O . THR A 1 89 ? -0.054 8.245 -5.663 1.00 95.25 89 THR A O 1
ATOM 726 N N . ASN A 1 90 ? -0.040 6.671 -7.259 1.00 96.44 90 ASN A N 1
ATOM 727 C CA . ASN A 1 90 ? -1.223 5.980 -6.750 1.00 96.44 90 ASN A CA 1
ATOM 728 C C . ASN A 1 90 ? -1.040 5.505 -5.302 1.00 96.44 90 ASN A C 1
ATOM 730 O O . ASN A 1 90 ? -1.957 5.641 -4.494 1.00 96.44 90 ASN A O 1
ATOM 734 N N . ILE A 1 91 ? 0.122 4.945 -4.946 1.00 95.75 91 ILE A N 1
ATOM 735 C CA . ILE A 1 91 ? 0.343 4.473 -3.575 1.00 95.75 91 ILE A CA 1
ATOM 736 C C . ILE A 1 91 ? 0.395 5.640 -2.582 1.00 95.75 91 ILE A C 1
ATOM 738 O O . ILE A 1 91 ? -0.167 5.519 -1.494 1.00 95.75 91 ILE A O 1
ATOM 742 N N . HIS A 1 92 ? 0.973 6.787 -2.963 1.00 95.69 92 HIS A N 1
ATOM 743 C CA . HIS A 1 92 ? 0.914 8.010 -2.158 1.00 95.69 92 HIS A CA 1
ATOM 744 C C . HIS A 1 92 ? -0.528 8.460 -1.919 1.00 95.69 92 HIS A C 1
ATOM 746 O O . HIS A 1 92 ? -0.905 8.718 -0.777 1.00 95.69 92 HIS A O 1
ATOM 752 N N . GLU A 1 93 ? -1.337 8.543 -2.974 1.00 96.19 93 GLU A N 1
ATOM 753 C CA . GLU A 1 93 ? -2.728 8.990 -2.883 1.00 96.19 93 GLU A CA 1
ATOM 754 C C . GLU A 1 93 ? -3.575 8.064 -2.006 1.00 96.19 93 GLU A C 1
ATOM 756 O O . GLU A 1 93 ? -4.316 8.537 -1.142 1.00 96.19 93 GLU A O 1
ATOM 761 N N . ILE A 1 94 ? -3.436 6.746 -2.179 1.00 96.31 94 ILE A N 1
ATOM 762 C CA . ILE A 1 94 ? -4.183 5.756 -1.394 1.00 96.31 94 ILE A CA 1
ATOM 763 C C . ILE A 1 94 ? -3.785 5.828 0.080 1.00 96.31 94 ILE A C 1
ATOM 765 O O . ILE A 1 94 ? -4.658 5.916 0.941 1.00 96.31 94 ILE A O 1
ATOM 769 N N . VAL A 1 95 ? -2.482 5.825 0.384 1.00 95.56 95 VAL A N 1
ATOM 770 C CA . VAL A 1 95 ? -2.003 5.887 1.772 1.00 95.56 95 VAL A CA 1
ATOM 771 C C . VAL A 1 95 ? -2.419 7.205 2.425 1.00 95.56 95 VAL A C 1
ATOM 773 O O . VAL A 1 95 ? -2.912 7.196 3.553 1.00 95.56 95 VAL A O 1
ATOM 776 N N . ARG A 1 96 ? -2.314 8.334 1.711 1.00 94.81 96 ARG A N 1
ATOM 777 C CA . ARG A 1 96 ? -2.784 9.640 2.200 1.00 94.81 96 ARG A CA 1
ATOM 778 C C . ARG A 1 96 ? -4.278 9.625 2.501 1.00 94.81 96 ARG A C 1
ATOM 780 O O . ARG A 1 96 ? -4.679 10.124 3.550 1.00 94.81 96 ARG A O 1
ATOM 787 N N . LYS A 1 97 ? -5.089 9.044 1.612 1.00 94.69 97 LYS A N 1
ATOM 788 C CA . LYS A 1 97 ? -6.533 8.906 1.816 1.00 94.69 97 LYS A CA 1
ATOM 789 C C . LYS A 1 97 ? -6.841 8.077 3.062 1.00 94.69 97 LYS A C 1
ATOM 791 O O . LYS A 1 97 ? -7.603 8.540 3.897 1.00 94.69 97 LYS A O 1
ATOM 796 N N . ILE A 1 98 ? -6.204 6.919 3.238 1.00 94.25 98 ILE A N 1
ATOM 797 C CA . ILE A 1 98 ? -6.412 6.075 4.426 1.00 94.25 98 ILE A CA 1
ATOM 798 C C . ILE A 1 98 ? -6.040 6.835 5.705 1.00 94.25 98 ILE A C 1
ATOM 800 O O . ILE A 1 98 ? -6.804 6.835 6.666 1.00 94.25 98 ILE A O 1
ATOM 804 N N . ILE A 1 99 ? -4.899 7.534 5.721 1.00 93.69 99 ILE A N 1
ATOM 805 C CA . ILE A 1 99 ? -4.486 8.344 6.877 1.00 93.69 99 ILE A CA 1
ATOM 806 C C . ILE A 1 99 ? -5.512 9.445 7.167 1.00 93.69 99 ILE A C 1
ATOM 808 O O . ILE A 1 99 ? -5.850 9.668 8.330 1.00 93.69 99 ILE A O 1
ATOM 812 N N . LYS A 1 100 ? -6.028 10.122 6.136 1.00 92.31 100 LYS A N 1
ATOM 813 C CA . LYS A 1 100 ? -7.077 11.139 6.280 1.00 92.31 100 LYS A CA 1
ATOM 814 C C . LYS A 1 100 ? -8.368 10.540 6.838 1.00 92.31 100 LYS A C 1
ATOM 816 O O . LYS A 1 100 ? -8.926 11.101 7.772 1.00 92.31 100 LYS A O 1
ATOM 821 N N . ASP A 1 101 ? -8.796 9.391 6.328 1.00 92.44 101 ASP A N 1
ATOM 822 C CA . ASP A 1 101 ? -10.015 8.707 6.769 1.00 92.44 101 ASP A CA 1
ATOM 823 C C . ASP A 1 101 ? -9.921 8.251 8.238 1.00 92.44 101 ASP A C 1
ATOM 825 O O . ASP A 1 101 ? -10.925 8.237 8.949 1.00 92.44 101 ASP A O 1
ATOM 829 N N . VAL A 1 102 ? -8.719 7.914 8.720 1.00 91.31 102 VAL A N 1
ATOM 830 C CA . VAL A 1 102 ? -8.485 7.554 10.128 1.00 91.31 102 VAL A CA 1
ATOM 831 C C . VAL A 1 102 ? -8.341 8.781 11.033 1.00 91.31 102 VAL A C 1
ATOM 833 O O . VAL A 1 102 ? -8.878 8.789 12.137 1.00 91.31 102 VAL A O 1
ATOM 836 N N . THR A 1 103 ? -7.592 9.801 10.610 1.00 87.56 103 THR A N 1
ATOM 837 C CA . THR A 1 103 ? -7.230 10.943 11.474 1.00 87.56 103 THR A CA 1
ATOM 838 C C . THR A 1 103 ? -8.211 12.109 11.400 1.00 87.56 103 THR A C 1
ATOM 840 O O . THR A 1 103 ? -8.200 12.967 12.278 1.00 87.56 103 THR A O 1
ATOM 843 N N . GLY A 1 104 ? -9.024 12.186 10.345 1.00 81.75 104 GLY A N 1
ATOM 844 C CA . GLY A 1 104 ? -9.875 13.337 10.046 1.00 81.75 104 GLY A CA 1
ATOM 845 C C . GLY A 1 104 ? -9.107 14.602 9.634 1.00 81.75 104 GLY A C 1
ATOM 846 O O . GLY A 1 104 ? -9.732 15.637 9.418 1.00 81.75 104 GLY A O 1
ATOM 847 N N . VAL A 1 105 ? -7.772 14.552 9.522 1.00 72.56 105 VAL A N 1
ATOM 848 C CA . VAL A 1 105 ? -6.937 15.723 9.216 1.00 72.56 105 VAL A CA 1
ATOM 849 C C . VAL A 1 105 ? -6.680 15.814 7.714 1.00 72.56 105 VAL A C 1
ATOM 851 O O . VAL A 1 105 ? -6.006 14.960 7.133 1.00 72.56 105 VAL A O 1
ATOM 854 N N . ASP A 1 106 ? -7.150 16.894 7.088 1.00 59.50 106 ASP A N 1
ATOM 855 C CA . ASP A 1 106 ? -6.778 17.249 5.720 1.00 59.50 106 ASP A CA 1
ATOM 856 C C . ASP A 1 106 ? -5.483 18.069 5.741 1.00 59.50 106 ASP A C 1
ATOM 858 O O . ASP A 1 106 ? -5.483 19.271 5.978 1.00 59.50 106 ASP A O 1
ATOM 862 N N . ARG A 1 107 ? -4.329 17.421 5.538 1.00 58.16 107 ARG A N 1
ATOM 863 C CA . ARG A 1 107 ? -3.041 18.132 5.401 1.00 58.16 107 ARG A CA 1
ATOM 864 C C . ARG A 1 107 ? -2.842 18.679 3.984 1.00 58.16 107 ARG A C 1
ATOM 866 O O . ARG A 1 107 ? -1.775 18.498 3.400 1.00 58.16 107 ARG A O 1
ATOM 873 N N . SER A 1 108 ? -3.879 19.252 3.383 1.00 57.19 108 SER A N 1
ATOM 874 C CA . SER A 1 108 ? -3.775 20.037 2.145 1.00 57.19 108 SER A CA 1
ATOM 875 C C . SER A 1 108 ? -3.209 21.440 2.394 1.00 57.19 108 SER A C 1
ATOM 877 O O . SER A 1 108 ? -2.725 22.061 1.455 1.00 57.19 108 SER A O 1
ATOM 879 N N . ASP A 1 109 ? -3.200 21.899 3.649 1.00 47.28 109 ASP A N 1
ATOM 880 C CA . ASP A 1 109 ? -3.065 23.328 3.972 1.00 47.28 109 ASP A CA 1
ATOM 881 C C . ASP A 1 109 ? -1.665 23.753 4.445 1.00 47.28 109 ASP A C 1
ATOM 883 O O . ASP A 1 109 ? -1.478 24.859 4.940 1.00 47.28 109 ASP A O 1
ATOM 887 N N . THR A 1 110 ? -0.653 22.897 4.306 1.00 50.59 110 THR A N 1
ATOM 888 C CA . THR A 1 110 ? 0.745 23.291 4.542 1.00 50.59 110 THR A CA 1
ATOM 889 C C . THR A 1 110 ? 1.472 23.423 3.214 1.00 50.59 110 THR A C 1
ATOM 891 O O . THR A 1 110 ? 2.202 22.515 2.818 1.00 50.59 110 THR A O 1
ATOM 894 N N . THR A 1 111 ? 1.229 24.533 2.516 1.00 40.84 111 THR A N 1
ATOM 895 C CA . THR A 1 111 ? 2.171 25.135 1.558 1.00 40.84 111 THR A CA 1
ATOM 896 C C . THR A 1 111 ? 2.153 26.643 1.744 1.00 40.84 111 THR A C 1
ATOM 898 O O . THR A 1 111 ? 1.036 27.187 1.878 1.00 40.84 111 THR A O 1
#

pLDDT: mean 86.44, std 11.46, range [40.84, 96.44]